Protein AF-A0A9D5FI54-F1 (afdb_monomer)

Nearest PDB structures (foldseek):
  4kru-assembly1_A  TM=9.340E-01  e=1.756E-09  Clostridium phage phiSM101
  4krt-assembly2_B  TM=9.296E-01  e=3.809E-09  Clostridium phage phiSM101
  2wag-assembly1_A-2  TM=8.650E-01  e=2.586E-09  Bacillus anthracis str. Ames
  2x8r-assembly6_F  TM=8.407E-01  e=1.298E-08  Aspergillus fumigatus Af293
  1jfx-assembly1_A  TM=8.454E-01  e=5.726E-08  Streptomyces coelicolor

Foldseek 3Di:
DAAEFEEACVVPDDPLLVVVVVRHAAYEYEQEEAQAGGGPCRLVVQVSCVVSNHAYEYEYEYDLVHQLLSSLVNRLVSCVVSPDPDHHDQYYYQDDDPPDDPVNVVSCPNSLVSSCVSVVHDSVVCPQPPDNDDVPDGGDDDDDDDDDDDDD

pLDDT: mean 74.78, std 24.94, range [24.0, 97.56]

Structure (mmCIF, N/CA/C/O backbone):
data_AF-A0A9D5FI54-F1
#
_entry.id   AF-A0A9D5FI54-F1
#
loop_
_atom_site.group_PDB
_atom_site.id
_atom_site.type_symbol
_atom_site.label_atom_id
_atom_site.label_alt_id
_atom_site.label_comp_id
_atom_site.label_asym_id
_atom_site.label_entity_id
_atom_site.label_seq_id
_atom_site.pdbx_PDB_ins_code
_atom_site.Cartn_x
_atom_site.Cartn_y
_atom_site.Cartn_z
_atom_site.occupancy
_atom_site.B_iso_or_equiv
_atom_site.auth_seq_id
_atom_site.auth_comp_id
_atom_site.auth_asym_id
_atom_site.auth_atom_id
_atom_site.pdbx_PDB_model_num
ATOM 1 N N . MET A 1 1 ? 2.322 -2.400 22.627 1.00 63.00 1 MET A N 1
ATOM 2 C CA . MET A 1 1 ? 2.577 -3.154 21.380 1.00 63.00 1 MET A CA 1
ATOM 3 C C . MET A 1 1 ? 1.464 -2.793 20.407 1.00 63.00 1 MET A C 1
ATOM 5 O O . MET A 1 1 ? 0.317 -2.777 20.837 1.00 63.00 1 MET A O 1
ATOM 9 N N . LEU A 1 2 ? 1.778 -2.387 19.175 1.00 79.81 2 LEU A N 1
ATOM 10 C CA . LEU A 1 2 ? 0.758 -2.086 18.162 1.00 79.81 2 LEU A CA 1
ATOM 11 C C . LEU A 1 2 ? 0.512 -3.349 17.339 1.00 79.81 2 LEU A C 1
ATOM 13 O O . LEU A 1 2 ? 1.471 -3.942 16.858 1.00 79.81 2 LEU A O 1
ATOM 17 N N . TYR A 1 3 ? -0.750 -3.748 17.206 1.00 89.81 3 TYR A N 1
ATOM 18 C CA . TYR A 1 3 ? -1.156 -4.881 16.380 1.00 89.81 3 TYR A CA 1
ATOM 19 C C . TYR A 1 3 ? -1.631 -4.381 15.016 1.00 89.81 3 TYR A C 1
ATOM 21 O O . TYR A 1 3 ? -2.365 -3.388 14.945 1.00 89.81 3 TYR A O 1
ATOM 29 N N . GLY A 1 4 ? -1.222 -5.057 13.949 1.00 91.44 4 GLY A N 1
ATOM 30 C CA . GLY A 1 4 ? -1.620 -4.711 12.593 1.00 91.44 4 GLY A CA 1
ATOM 31 C C . GLY A 1 4 ? -1.705 -5.918 11.680 1.00 91.44 4 GLY A C 1
ATOM 32 O O . GLY A 1 4 ? -1.253 -7.005 12.035 1.00 91.44 4 GLY A O 1
ATOM 33 N N . ILE A 1 5 ? -2.320 -5.701 10.523 1.00 93.00 5 ILE A N 1
ATOM 34 C CA . ILE A 1 5 ? -2.606 -6.732 9.520 1.00 93.00 5 ILE A CA 1
ATOM 35 C C . ILE A 1 5 ? -2.059 -6.322 8.154 1.00 93.00 5 ILE A C 1
ATOM 37 O O . ILE A 1 5 ? -1.883 -5.133 7.889 1.00 93.00 5 ILE A O 1
ATOM 41 N N . ASP A 1 6 ? -1.825 -7.292 7.282 1.00 92.25 6 ASP A N 1
ATOM 42 C CA . ASP A 1 6 ? -1.620 -7.077 5.854 1.00 92.25 6 ASP A CA 1
ATOM 43 C C . ASP A 1 6 ? -2.805 -7.638 5.062 1.00 92.25 6 ASP A C 1
ATOM 45 O O . ASP A 1 6 ? -3.373 -8.671 5.426 1.00 92.25 6 ASP A O 1
ATOM 49 N N . VAL A 1 7 ? -3.235 -6.913 4.029 1.00 94.38 7 VAL A N 1
ATOM 50 C CA . VAL A 1 7 ? -4.405 -7.283 3.222 1.00 94.38 7 VAL A CA 1
ATOM 51 C C . VAL A 1 7 ? -4.203 -6.946 1.746 1.00 94.38 7 VAL A C 1
ATOM 53 O O . VAL A 1 7 ? -3.399 -6.094 1.372 1.00 94.38 7 VAL A O 1
ATOM 56 N N . SER A 1 8 ? -4.960 -7.623 0.897 1.00 93.94 8 SER A N 1
ATOM 57 C CA . SER A 1 8 ? -4.950 -7.535 -0.561 1.00 93.94 8 SER A CA 1
ATOM 58 C C . SER A 1 8 ? -6.320 -7.965 -1.093 1.00 93.94 8 SER A C 1
ATOM 60 O O . SER A 1 8 ? -7.224 -8.275 -0.311 1.00 93.94 8 SER A O 1
ATOM 62 N N . ARG A 1 9 ? -6.461 -8.112 -2.413 1.00 92.81 9 ARG A N 1
ATOM 63 C CA . ARG A 1 9 ? -7.661 -8.712 -3.014 1.00 92.81 9 ARG A CA 1
ATOM 64 C C . ARG A 1 9 ? -8.055 -10.083 -2.456 1.00 92.81 9 ARG A C 1
ATOM 66 O O . ARG A 1 9 ? -9.211 -10.462 -2.567 1.00 92.81 9 ARG A O 1
ATOM 73 N N . TYR A 1 10 ? -7.114 -10.846 -1.895 1.00 91.50 10 TYR A N 1
ATOM 74 C CA . TYR A 1 10 ? -7.383 -12.204 -1.407 1.00 91.50 10 TYR A CA 1
ATOM 75 C C . TYR A 1 10 ? -8.281 -12.244 -0.169 1.00 91.50 10 TYR A C 1
ATOM 77 O O . TYR A 1 10 ? -8.791 -13.306 0.173 1.00 91.50 10 TYR A O 1
ATOM 85 N N . GLN A 1 11 ? -8.455 -11.110 0.507 1.00 92.00 11 GLN A N 1
ATOM 86 C CA . GLN A 1 11 ? -9.374 -10.977 1.631 1.00 92.00 11 GLN A CA 1
ATOM 87 C C . GLN A 1 11 ? -10.786 -10.563 1.193 1.00 92.00 11 GLN A C 1
ATOM 89 O O . GLN A 1 11 ? -11.676 -10.556 2.038 1.00 92.00 11 GLN A O 1
ATOM 94 N N . GLU A 1 12 ? -10.990 -10.258 -0.096 1.00 89.88 12 GLU A N 1
ATOM 95 C CA . GLU A 1 12 ? -12.259 -9.773 -0.646 1.00 89.88 12 GLU A CA 1
ATOM 96 C C . GLU A 1 12 ? -12.812 -8.601 0.188 1.00 89.88 12 GLU A C 1
ATOM 98 O O . GLU A 1 12 ? -12.087 -7.637 0.444 1.00 89.88 12 GLU A O 1
ATOM 103 N N . LEU A 1 13 ? -14.074 -8.678 0.617 1.00 92.12 13 LEU A N 1
ATOM 104 C CA . LEU A 1 13 ? -14.744 -7.645 1.398 1.00 92.12 13 LEU A CA 1
ATOM 105 C C . LEU A 1 13 ? -14.363 -7.731 2.885 1.00 92.12 13 LEU A C 1
ATOM 107 O O . LEU A 1 13 ? -14.667 -8.711 3.571 1.00 92.12 13 LEU A O 1
ATOM 111 N N . ILE A 1 14 ? -13.759 -6.663 3.409 1.00 94.38 14 ILE A N 1
ATOM 112 C CA . ILE A 1 14 ? -13.335 -6.566 4.811 1.00 94.38 14 ILE A CA 1
ATOM 113 C C . ILE A 1 14 ? -14.302 -5.689 5.615 1.00 94.38 14 ILE A C 1
ATOM 115 O O . ILE A 1 14 ? -14.508 -4.515 5.316 1.00 94.38 14 ILE A O 1
ATOM 119 N N . ASP A 1 15 ? -14.815 -6.221 6.728 1.00 95.75 15 ASP A N 1
ATOM 120 C CA . ASP A 1 15 ? -15.490 -5.416 7.752 1.00 95.75 15 ASP A CA 1
ATOM 121 C C . ASP A 1 15 ? -14.452 -4.694 8.630 1.00 95.75 15 ASP A C 1
ATOM 123 O O . ASP A 1 15 ? -13.980 -5.203 9.655 1.00 95.75 15 ASP A O 1
ATOM 127 N N . TRP A 1 16 ? -14.095 -3.479 8.220 1.00 96.94 16 TRP A N 1
ATOM 128 C CA . TRP A 1 16 ? -13.089 -2.658 8.892 1.00 96.94 16 TRP A CA 1
ATOM 129 C C . TRP A 1 16 ? -13.476 -2.247 10.318 1.00 96.94 16 TRP A C 1
ATOM 131 O O . TRP A 1 16 ? -12.601 -2.087 11.174 1.00 96.94 16 TRP A O 1
ATOM 141 N N . GLN A 1 17 ? -14.772 -2.155 10.626 1.00 97.12 17 GLN A N 1
ATOM 142 C CA . GLN A 1 17 ? -15.242 -1.869 11.984 1.00 97.12 17 GLN A CA 1
ATOM 143 C C . GLN A 1 17 ? -15.012 -3.065 12.906 1.00 97.12 17 GLN A C 1
ATOM 145 O O . GLN A 1 17 ? -14.569 -2.905 14.049 1.00 97.12 17 GLN A O 1
ATOM 150 N N . LYS A 1 18 ? -15.253 -4.283 12.417 1.00 96.44 18 LYS A N 1
ATOM 151 C CA . LYS A 1 18 ? -14.926 -5.512 13.149 1.00 96.44 18 LYS A CA 1
ATOM 152 C C . LYS A 1 18 ? -13.418 -5.663 13.350 1.00 96.44 18 LYS A C 1
ATOM 154 O O . LYS A 1 18 ? -12.993 -5.991 14.458 1.00 96.44 18 LYS A O 1
ATOM 159 N N . VAL A 1 19 ? -12.616 -5.355 12.331 1.00 95.69 19 VAL A N 1
ATOM 160 C CA . VAL A 1 19 ? -11.143 -5.341 12.415 1.00 95.69 19 VAL A CA 1
ATOM 161 C C . VAL A 1 19 ? -10.658 -4.335 13.466 1.00 95.69 19 VAL A C 1
ATOM 163 O O . VAL A 1 19 ? -9.817 -4.653 14.309 1.00 95.69 19 VAL A O 1
ATOM 166 N N . LYS A 1 20 ? -11.232 -3.129 13.499 1.00 95.38 20 LYS A N 1
ATOM 167 C CA . LYS A 1 20 ? -10.909 -2.134 14.530 1.00 95.38 20 LYS A CA 1
ATOM 168 C C . LYS A 1 20 ? -11.230 -2.652 15.933 1.00 95.38 20 LYS A C 1
ATOM 170 O O . LYS A 1 20 ? -10.398 -2.543 16.840 1.00 95.38 20 LYS A O 1
ATOM 175 N N . LYS A 1 21 ? -12.415 -3.247 16.109 1.00 96.31 21 LYS A N 1
ATOM 176 C CA . LYS A 1 21 ? -12.876 -3.832 17.381 1.00 96.31 21 LYS A CA 1
ATOM 177 C C . LYS A 1 21 ? -12.006 -5.000 17.848 1.00 96.31 21 LYS A C 1
ATOM 179 O O . LYS A 1 21 ? -11.844 -5.168 19.053 1.00 96.31 21 LYS A O 1
ATOM 184 N N . SER A 1 22 ? -11.393 -5.756 16.935 1.00 94.25 22 SER A N 1
ATOM 185 C CA . SER A 1 22 ? -10.459 -6.837 17.286 1.00 94.25 22 SER A CA 1
ATOM 186 C C . SER A 1 22 ? -9.088 -6.338 17.758 1.00 94.25 22 SER A C 1
ATOM 188 O O . SER A 1 22 ? -8.214 -7.141 18.074 1.00 94.25 22 SER A O 1
ATOM 190 N N . GLY A 1 23 ? -8.876 -5.021 17.813 1.00 93.94 23 GLY A N 1
ATOM 191 C CA . GLY A 1 23 ? -7.671 -4.415 18.367 1.00 93.94 23 GLY A CA 1
ATOM 192 C C . GLY A 1 23 ? -6.634 -3.984 17.329 1.00 93.94 23 GLY A C 1
ATOM 193 O O . GLY A 1 23 ? -5.600 -3.435 17.716 1.00 93.94 23 GLY A O 1
ATOM 194 N N . VAL A 1 24 ? -6.906 -4.144 16.034 1.00 94.69 24 VAL A N 1
ATOM 195 C CA . VAL A 1 24 ? -6.008 -3.697 14.959 1.00 94.69 24 VAL A CA 1
ATOM 196 C C . VAL A 1 24 ? -5.859 -2.173 14.976 1.00 94.69 24 VAL A C 1
ATOM 198 O O . VAL A 1 24 ? -6.819 -1.422 15.169 1.00 94.69 24 VAL A O 1
ATOM 201 N N . ARG A 1 25 ? -4.618 -1.703 14.827 1.00 94.31 25 ARG A N 1
ATOM 202 C CA . ARG A 1 25 ? -4.250 -0.280 14.869 1.00 94.31 25 ARG A CA 1
ATOM 203 C C . ARG A 1 25 ? -3.682 0.237 13.554 1.00 94.31 25 ARG A C 1
ATOM 205 O O . ARG A 1 25 ? -3.827 1.427 13.290 1.00 94.31 25 ARG A O 1
ATOM 212 N N . PHE A 1 26 ? -3.084 -0.630 12.744 1.00 95.19 26 PHE A N 1
ATOM 213 C CA . PHE A 1 26 ? -2.616 -0.297 11.403 1.00 95.19 26 PHE A CA 1
ATOM 214 C C . PHE A 1 26 ? -2.868 -1.454 10.430 1.00 95.19 26 PHE A C 1
ATOM 216 O O . PHE A 1 26 ? -2.965 -2.607 10.856 1.00 95.19 26 PHE A O 1
ATOM 223 N N . ALA A 1 27 ? -2.958 -1.150 9.140 1.00 95.44 27 ALA A N 1
ATOM 224 C CA . ALA A 1 27 ? -3.090 -2.142 8.079 1.00 95.44 27 ALA A CA 1
ATOM 225 C C . ALA A 1 27 ? -2.154 -1.795 6.919 1.00 95.44 27 ALA A C 1
ATOM 227 O O . ALA A 1 27 ? -2.108 -0.636 6.523 1.00 95.44 27 ALA A O 1
ATOM 228 N N . ILE A 1 28 ? -1.413 -2.762 6.376 1.00 95.75 28 ILE A N 1
ATOM 229 C CA . ILE A 1 28 ? -0.598 -2.578 5.166 1.00 95.75 28 ILE A CA 1
ATOM 230 C C . ILE A 1 28 ? -1.323 -3.242 3.996 1.00 95.75 28 ILE A C 1
ATOM 232 O O . ILE A 1 28 ? -1.595 -4.436 4.018 1.00 95.75 28 ILE A O 1
ATOM 236 N N . ILE A 1 29 ? -1.664 -2.461 2.983 1.00 96.69 29 ILE A N 1
ATOM 237 C CA . ILE A 1 29 ? -2.602 -2.854 1.934 1.00 96.69 29 ILE A CA 1
ATOM 238 C C . ILE A 1 29 ? -1.837 -2.990 0.619 1.00 96.69 29 ILE A C 1
ATOM 240 O O . ILE A 1 29 ? -1.047 -2.112 0.259 1.00 96.69 29 ILE A O 1
ATOM 244 N N . LYS A 1 30 ? -2.048 -4.083 -0.114 1.00 96.31 30 LYS A N 1
ATOM 245 C CA . LYS A 1 30 ? -1.423 -4.267 -1.425 1.00 96.31 30 LYS A CA 1
ATOM 246 C C . LYS A 1 30 ? -1.905 -3.177 -2.365 1.00 96.31 30 LYS A C 1
ATOM 248 O O . LYS A 1 30 ? -3.100 -3.063 -2.599 1.00 96.31 30 LYS A O 1
ATOM 253 N N . ALA A 1 31 ? -0.974 -2.406 -2.912 1.00 95.88 31 ALA A N 1
ATOM 254 C CA . ALA A 1 31 ? -1.284 -1.363 -3.881 1.00 95.88 31 ALA A CA 1
ATOM 255 C C . ALA A 1 31 ? -1.069 -1.848 -5.311 1.00 95.88 31 ALA A C 1
ATOM 257 O O . ALA A 1 31 ? -1.896 -1.626 -6.189 1.00 95.88 31 ALA A O 1
ATOM 258 N N . SER A 1 32 ? 0.073 -2.488 -5.560 1.00 96.00 32 SER A N 1
ATOM 259 C CA . SER A 1 32 ? 0.475 -2.869 -6.913 1.00 96.00 32 SER A CA 1
ATOM 260 C C . SER A 1 32 ? 1.434 -4.052 -6.939 1.00 96.00 32 SER A C 1
ATOM 262 O O . SER A 1 32 ? 1.999 -4.446 -5.916 1.00 96.00 32 SER A O 1
ATOM 264 N N . GLU A 1 33 ? 1.610 -4.613 -8.129 1.00 93.94 33 GLU A N 1
ATOM 265 C CA . GLU A 1 33 ? 2.519 -5.714 -8.429 1.00 93.94 33 GLU A CA 1
ATOM 266 C C . GLU A 1 33 ? 3.180 -5.494 -9.797 1.00 93.94 33 GLU A C 1
ATOM 268 O O . GLU A 1 33 ? 2.516 -5.171 -10.786 1.00 93.94 33 GLU A O 1
ATOM 273 N N . GLY A 1 34 ? 4.500 -5.673 -9.872 1.00 91.06 34 GLY A N 1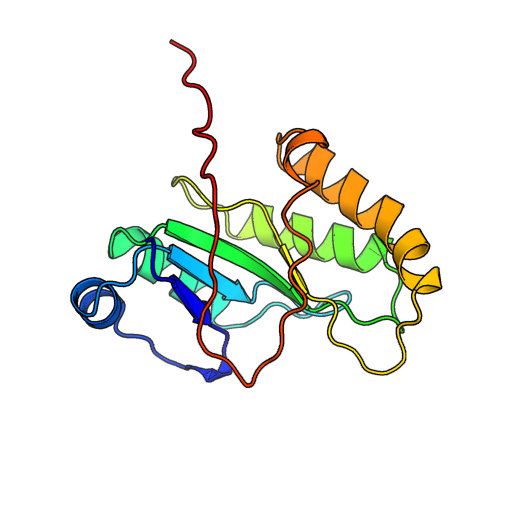
ATOM 274 C CA . GLY A 1 34 ? 5.227 -5.518 -11.133 1.00 91.06 34 GLY A CA 1
ATOM 275 C C . GLY A 1 34 ? 5.067 -4.126 -11.765 1.00 91.06 34 GLY A C 1
ATOM 276 O O . GLY A 1 34 ? 5.019 -3.105 -11.088 1.00 91.06 34 GLY A O 1
ATOM 277 N N . GLU A 1 35 ? 5.037 -4.044 -13.093 1.00 92.25 35 GLU A N 1
ATOM 278 C CA . GLU A 1 35 ? 5.104 -2.748 -13.796 1.00 92.25 35 GLU A CA 1
ATOM 279 C C . GLU A 1 35 ? 3.742 -2.091 -14.058 1.00 92.25 35 GLU A C 1
ATOM 281 O O . GLU A 1 35 ? 3.694 -0.948 -14.520 1.00 92.25 35 GLU A O 1
ATOM 286 N N . GLY A 1 36 ? 2.633 -2.785 -13.784 1.00 92.00 36 GLY A N 1
ATOM 287 C CA . GLY A 1 36 ? 1.319 -2.292 -14.203 1.00 92.00 36 GLY A CA 1
ATOM 288 C C . GLY A 1 36 ? 0.096 -2.874 -13.508 1.00 92.00 36 GLY A C 1
ATOM 289 O O . GLY A 1 36 ? -1.005 -2.416 -13.805 1.00 92.00 36 GLY A O 1
ATOM 290 N N . TYR A 1 37 ? 0.243 -3.854 -12.615 1.00 96.38 37 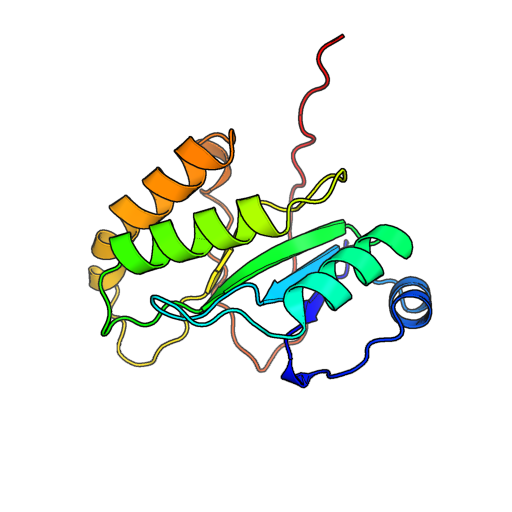TYR A N 1
ATOM 291 C CA . TYR A 1 37 ? -0.909 -4.409 -11.913 1.00 96.38 37 TYR A CA 1
ATOM 292 C C . TYR A 1 37 ? -1.232 -3.571 -10.675 1.00 96.38 37 TYR A C 1
ATOM 294 O O . TYR A 1 37 ? -0.387 -3.422 -9.794 1.00 96.38 37 TYR A O 1
ATOM 302 N N . ILE A 1 38 ? -2.4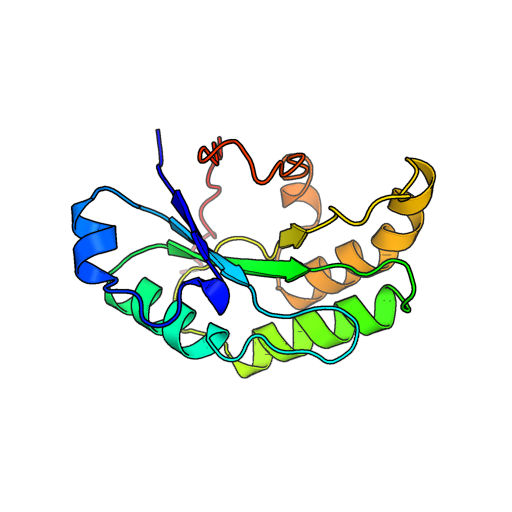69 -3.084 -10.591 1.00 97.56 38 ILE A N 1
ATOM 303 C CA . ILE A 1 38 ? -3.037 -2.433 -9.405 1.00 97.56 38 ILE A CA 1
ATOM 304 C C . ILE A 1 38 ? -3.940 -3.451 -8.713 1.00 97.56 38 ILE A C 1
ATOM 306 O O . ILE A 1 38 ? -4.710 -4.145 -9.380 1.00 97.56 38 ILE A O 1
ATOM 310 N N . ASP A 1 39 ? -3.837 -3.575 -7.390 1.00 96.75 39 ASP A N 1
ATOM 311 C CA . ASP A 1 39 ? -4.745 -4.453 -6.654 1.00 96.75 39 ASP A CA 1
ATOM 312 C C . ASP A 1 39 ? -6.174 -3.872 -6.696 1.00 96.75 39 ASP A C 1
ATOM 314 O O . ASP A 1 39 ? -6.368 -2.723 -6.297 1.00 96.75 39 ASP A O 1
ATOM 318 N N . PRO A 1 40 ? -7.178 -4.631 -7.173 1.00 96.75 40 PRO A N 1
ATOM 319 C CA . PRO A 1 40 ? -8.531 -4.111 -7.369 1.00 96.75 40 PRO A CA 1
ATOM 320 C C . PRO A 1 40 ? -9.226 -3.730 -6.058 1.00 96.75 40 PRO A C 1
ATOM 322 O O . PRO A 1 40 ? -10.147 -2.923 -6.084 1.00 96.75 40 PRO A O 1
ATOM 325 N N . MET A 1 41 ? -8.782 -4.273 -4.918 1.00 96.38 41 MET A N 1
ATOM 326 C CA . MET A 1 41 ? -9.328 -3.928 -3.605 1.00 96.38 41 MET A CA 1
ATOM 327 C C . MET A 1 41 ? -8.532 -2.812 -2.920 1.00 96.38 41 MET A C 1
ATOM 329 O O . MET A 1 41 ? -8.829 -2.482 -1.773 1.00 96.38 41 MET A O 1
ATOM 333 N N . PHE A 1 42 ? -7.511 -2.235 -3.567 1.00 96.69 42 PHE A N 1
ATOM 334 C CA . PHE A 1 42 ? -6.633 -1.254 -2.926 1.00 96.69 42 PHE A CA 1
ATOM 335 C C . PHE A 1 42 ? -7.397 -0.023 -2.436 1.00 96.69 42 PHE A C 1
ATOM 337 O O . PHE A 1 42 ? -7.287 0.325 -1.264 1.00 96.69 42 PHE A O 1
ATOM 344 N N . GLU A 1 43 ? -8.185 0.612 -3.306 1.00 96.62 43 GLU A N 1
ATOM 345 C CA . GLU A 1 43 ? -8.933 1.830 -2.973 1.00 96.62 43 GLU A CA 1
ATOM 346 C C . GLU A 1 43 ? -9.960 1.583 -1.864 1.00 96.62 43 GLU A C 1
ATOM 348 O O . GLU A 1 43 ? -10.020 2.338 -0.892 1.00 96.62 43 GLU A O 1
ATOM 353 N N . GLU A 1 44 ? -10.734 0.502 -1.984 1.00 96.81 44 GLU A N 1
ATOM 354 C CA . GLU A 1 44 ? -11.768 0.137 -1.015 1.00 96.81 44 GLU A CA 1
ATOM 355 C C . GLU A 1 44 ? -11.164 -0.154 0.361 1.00 96.81 44 GLU A C 1
ATOM 357 O O . GLU A 1 44 ? -11.596 0.406 1.370 1.00 96.81 44 GLU A O 1
ATOM 362 N N . ASN A 1 45 ? -10.104 -0.963 0.408 1.00 97.12 45 ASN A N 1
ATOM 363 C CA . ASN A 1 45 ? -9.412 -1.281 1.651 1.00 97.12 45 ASN A CA 1
ATOM 364 C C . ASN A 1 45 ? -8.749 -0.050 2.268 1.00 97.12 45 ASN A C 1
ATOM 366 O O . ASN A 1 45 ? -8.762 0.117 3.489 1.00 97.12 45 ASN A O 1
ATOM 370 N N . LEU A 1 46 ? -8.171 0.820 1.438 1.00 96.75 46 LEU A N 1
ATOM 371 C CA . LEU A 1 46 ? -7.512 2.035 1.895 1.00 96.75 46 LEU A CA 1
ATOM 372 C C . LEU A 1 46 ? -8.514 2.984 2.552 1.00 96.75 46 LEU A C 1
ATOM 374 O O . LEU A 1 46 ? -8.275 3.438 3.674 1.00 96.75 46 LEU A O 1
ATOM 378 N N . ARG A 1 47 ? -9.649 3.242 1.896 1.00 96.69 47 ARG A N 1
ATOM 379 C CA . ARG A 1 47 ? -10.717 4.091 2.445 1.00 96.69 47 ARG A CA 1
ATOM 380 C C . ARG A 1 47 ? -11.366 3.465 3.670 1.00 96.69 47 ARG A C 1
ATOM 382 O O . ARG A 1 47 ? -11.472 4.133 4.695 1.00 96.69 47 ARG A O 1
ATOM 389 N N . GLY A 1 48 ? -11.698 2.177 3.615 1.00 97.12 48 GLY A N 1
ATOM 390 C CA . GLY A 1 48 ? -12.310 1.469 4.737 1.00 97.12 48 GLY A CA 1
ATOM 391 C C . GLY A 1 48 ? -11.435 1.471 5.995 1.00 97.12 48 GLY A C 1
ATOM 392 O O . GLY A 1 48 ? -11.935 1.686 7.102 1.00 97.12 48 GLY A O 1
ATOM 393 N N . ALA A 1 49 ? -10.114 1.324 5.844 1.00 96.75 49 ALA A N 1
ATOM 394 C CA . ALA A 1 49 ? -9.176 1.452 6.958 1.00 96.75 49 ALA A CA 1
ATOM 395 C C . ALA A 1 49 ? -9.170 2.873 7.550 1.00 96.75 49 ALA A C 1
ATOM 397 O O . ALA A 1 49 ? -9.252 3.020 8.774 1.00 96.75 49 ALA A O 1
ATOM 398 N N . VAL A 1 50 ? -9.115 3.910 6.703 1.00 96.62 50 VAL A N 1
ATOM 399 C CA . VAL A 1 50 ? -9.149 5.321 7.132 1.00 96.62 50 VAL A CA 1
ATOM 400 C C . VAL A 1 50 ? -10.442 5.636 7.884 1.00 96.62 50 VAL A C 1
ATOM 402 O O . VAL A 1 50 ? -10.389 6.164 8.995 1.00 96.62 50 VAL A O 1
ATOM 405 N N . GLU A 1 51 ? -11.592 5.259 7.328 1.00 97.12 51 GLU A N 1
ATOM 406 C CA . GLU A 1 51 ? -12.916 5.490 7.917 1.00 97.12 51 GLU A CA 1
ATOM 407 C C . GLU A 1 51 ? -13.097 4.760 9.256 1.00 97.12 51 GLU A C 1
ATOM 409 O O . GLU A 1 51 ? -13.705 5.290 10.188 1.00 97.12 51 GLU A O 1
ATOM 414 N N . ALA A 1 52 ? -12.510 3.570 9.409 1.00 97.06 52 ALA A N 1
ATOM 415 C CA . ALA A 1 52 ? -12.483 2.843 10.680 1.00 97.06 52 ALA A CA 1
ATOM 416 C C . ALA A 1 52 ? -11.448 3.385 11.690 1.00 97.06 52 ALA A C 1
ATOM 418 O O . ALA A 1 52 ? -11.305 2.853 12.800 1.00 97.06 52 ALA A O 1
ATOM 419 N N . GLY A 1 53 ? -10.694 4.428 11.330 1.00 95.88 53 GLY A N 1
ATOM 420 C CA . GLY A 1 53 ? -9.642 5.010 12.159 1.00 95.88 53 GLY A CA 1
ATOM 421 C C . GLY A 1 53 ? -8.457 4.065 12.374 1.00 95.88 53 GLY A C 1
ATOM 422 O O . GLY A 1 53 ? -7.844 4.067 13.449 1.00 95.88 53 GLY A O 1
ATOM 423 N N . ILE A 1 54 ? -8.173 3.190 11.413 1.00 96.44 54 ILE A N 1
ATOM 424 C CA . ILE A 1 54 ? -6.989 2.325 11.365 1.00 96.44 54 ILE A CA 1
ATOM 425 C C . ILE A 1 54 ? -5.948 3.027 10.503 1.00 96.44 54 ILE A C 1
ATOM 427 O O . ILE A 1 54 ? -6.265 3.506 9.424 1.00 96.44 54 ILE A O 1
ATOM 431 N N . LEU A 1 55 ? -4.700 3.086 10.967 1.00 96.06 55 LEU A N 1
ATOM 432 C CA . LEU A 1 55 ? -3.633 3.731 10.211 1.00 96.06 55 LEU A CA 1
ATOM 433 C C . LEU A 1 55 ? -3.296 2.902 8.954 1.00 96.06 55 LEU A C 1
ATOM 435 O O . LEU A 1 55 ? -2.771 1.793 9.102 1.00 96.06 55 LEU A O 1
ATOM 439 N N . PRO A 1 56 ? -3.550 3.401 7.734 1.00 95.75 56 PRO A N 1
ATOM 440 C CA . PRO A 1 56 ? -3.254 2.646 6.530 1.00 95.75 56 PRO A CA 1
ATOM 441 C C . PRO A 1 56 ? -1.774 2.739 6.157 1.00 95.75 56 PRO A C 1
ATOM 443 O O . PRO A 1 56 ? -1.092 3.731 6.408 1.00 95.75 56 PRO A O 1
ATOM 446 N N . GLY A 1 57 ? -1.289 1.716 5.482 1.00 94.31 57 GLY A N 1
ATOM 447 C CA . GLY A 1 57 ? -0.025 1.656 4.774 1.00 94.31 57 GLY A CA 1
ATOM 448 C C . GLY A 1 57 ? -0.232 0.952 3.448 1.00 94.31 57 GLY A C 1
ATOM 449 O O . GLY A 1 57 ? -1.256 0.311 3.229 1.00 94.31 57 GLY A O 1
ATOM 450 N N . SER A 1 58 ? 0.753 1.050 2.572 1.00 94.62 58 SER A N 1
ATOM 451 C CA . SER A 1 58 ? 0.722 0.398 1.271 1.00 94.62 58 SER A CA 1
ATOM 452 C C . SER A 1 58 ? 1.972 -0.437 1.058 1.00 94.62 58 SER A C 1
ATOM 454 O O . SER A 1 58 ? 3.044 -0.113 1.582 1.00 94.62 58 SER A O 1
ATOM 456 N N . TYR A 1 59 ? 1.844 -1.507 0.275 1.00 93.31 59 TYR A N 1
ATOM 457 C CA . TYR A 1 59 ? 2.996 -2.245 -0.224 1.00 93.31 59 TYR A CA 1
ATOM 458 C C . TYR A 1 59 ? 2.915 -2.524 -1.725 1.00 93.31 59 TYR A C 1
ATOM 460 O O . TYR A 1 59 ? 1.834 -2.657 -2.306 1.00 93.31 59 TYR A O 1
ATOM 468 N N . HIS A 1 60 ? 4.089 -2.615 -2.345 1.00 92.94 60 HIS A N 1
ATOM 469 C CA . HIS A 1 60 ? 4.272 -3.042 -3.725 1.00 92.94 60 HIS A CA 1
ATOM 470 C C . HIS A 1 60 ? 4.925 -4.420 -3.766 1.00 92.94 60 HIS A C 1
ATOM 472 O O . HIS A 1 60 ? 6.010 -4.592 -3.207 1.00 92.94 60 HIS A O 1
ATOM 478 N N . PHE A 1 61 ? 4.295 -5.377 -4.443 1.00 91.31 61 PHE A N 1
ATOM 479 C CA . PHE A 1 61 ? 4.869 -6.702 -4.650 1.00 91.31 61 PHE A CA 1
ATOM 480 C C . PHE A 1 61 ? 5.892 -6.658 -5.785 1.00 91.31 61 PHE A C 1
ATOM 482 O O . PHE A 1 61 ? 5.539 -6.518 -6.960 1.00 91.31 61 PHE A O 1
ATOM 489 N N . PHE A 1 62 ? 7.169 -6.764 -5.425 1.00 86.62 62 PHE A N 1
ATOM 490 C CA . PHE A 1 62 ? 8.266 -6.619 -6.368 1.00 86.62 62 PHE A CA 1
ATOM 491 C C . PHE A 1 62 ? 8.552 -7.921 -7.113 1.00 86.62 62 PHE A C 1
ATOM 493 O O . PHE A 1 62 ? 8.786 -8.980 -6.522 1.00 86.62 62 PHE A O 1
ATOM 500 N N . LEU A 1 63 ? 8.638 -7.808 -8.433 1.00 87.31 63 LEU A N 1
ATOM 501 C CA . LEU A 1 63 ? 8.922 -8.906 -9.342 1.00 87.31 63 LEU A CA 1
ATOM 502 C C . LEU A 1 63 ? 10.300 -8.697 -9.998 1.00 87.31 63 LEU A C 1
ATOM 504 O O . LEU A 1 63 ? 10.459 -7.803 -10.826 1.00 87.31 63 LEU A O 1
ATOM 508 N N . PRO A 1 64 ? 11.310 -9.534 -9.689 1.00 83.81 64 PRO A N 1
ATOM 509 C CA . PRO A 1 64 ? 12.694 -9.353 -10.148 1.00 83.81 64 PRO A CA 1
ATOM 510 C C . PRO A 1 64 ? 12.892 -9.426 -11.660 1.00 83.81 64 PRO A C 1
ATOM 512 O O . PRO A 1 64 ? 13.914 -8.980 -12.165 1.00 83.81 64 PRO A O 1
ATOM 515 N N . ARG A 1 65 ? 11.936 -10.029 -12.373 1.00 85.12 65 ARG A N 1
ATOM 516 C CA . ARG A 1 65 ? 11.966 -10.169 -13.834 1.00 85.12 65 ARG A CA 1
ATOM 517 C C . ARG A 1 65 ? 11.688 -8.860 -14.584 1.00 85.12 65 ARG A C 1
ATOM 519 O O . ARG A 1 65 ? 11.850 -8.831 -15.797 1.00 85.12 65 ARG A O 1
ATOM 526 N N . TYR A 1 66 ? 11.229 -7.827 -13.882 1.00 87.38 66 TYR A N 1
ATOM 527 C CA . TYR A 1 66 ? 10.830 -6.536 -14.437 1.00 87.38 66 TYR A CA 1
ATOM 528 C C . TYR A 1 66 ? 11.817 -5.422 -14.066 1.00 87.38 66 TYR A C 1
ATOM 530 O O . TYR A 1 66 ? 12.564 -5.558 -13.092 1.00 87.38 66 TYR A O 1
ATOM 538 N N . ASP A 1 67 ? 11.794 -4.305 -14.801 1.00 87.62 67 ASP A N 1
ATOM 539 C CA . ASP A 1 67 ? 12.640 -3.138 -14.527 1.00 87.62 67 ASP A CA 1
ATOM 540 C C . ASP A 1 67 ? 12.301 -2.570 -13.139 1.00 87.62 67 ASP A C 1
ATOM 542 O O . ASP A 1 67 ? 11.168 -2.131 -12.903 1.00 87.62 67 ASP A O 1
ATOM 546 N N . PRO A 1 68 ? 13.264 -2.533 -12.198 1.00 85.56 68 PRO A N 1
ATOM 547 C CA . PRO A 1 68 ? 13.021 -1.979 -10.877 1.00 85.56 68 PRO A CA 1
ATOM 548 C C . PRO A 1 68 ? 12.495 -0.536 -10.949 1.00 85.56 68 PRO A C 1
ATOM 550 O O . PRO A 1 68 ? 11.551 -0.171 -10.244 1.00 85.56 68 PRO A O 1
ATOM 553 N N . LEU A 1 69 ? 13.046 0.298 -11.836 1.00 87.38 69 LEU A N 1
ATOM 554 C CA . LEU A 1 69 ? 12.637 1.699 -11.911 1.00 87.38 69 LEU A CA 1
ATOM 555 C C . LEU A 1 69 ? 11.217 1.852 -12.478 1.00 87.38 69 LEU A C 1
ATOM 557 O O . LEU A 1 69 ? 10.472 2.720 -12.019 1.00 87.38 69 LEU A O 1
ATOM 561 N N . ALA A 1 70 ? 10.813 1.012 -13.432 1.00 90.94 70 ALA A N 1
ATOM 562 C CA . ALA A 1 70 ? 9.437 0.944 -13.918 1.00 90.94 70 ALA A CA 1
ATOM 563 C C . ALA A 1 70 ? 8.458 0.560 -12.804 1.00 90.94 70 ALA A C 1
ATOM 565 O O . ALA A 1 70 ? 7.457 1.254 -12.628 1.00 90.94 70 ALA A O 1
ATOM 566 N N . GLN A 1 71 ? 8.789 -0.450 -12.000 1.00 91.50 71 GLN A N 1
ATOM 567 C CA . GLN A 1 71 ? 7.995 -0.852 -10.833 1.00 91.50 71 GLN A CA 1
ATOM 568 C C . GLN A 1 71 ? 7.858 0.291 -9.814 1.00 91.50 71 GLN A C 1
ATOM 570 O O . GLN A 1 71 ? 6.755 0.611 -9.374 1.00 91.50 71 GLN A O 1
ATOM 575 N N . ALA A 1 72 ? 8.949 0.998 -9.503 1.00 87.00 72 ALA A N 1
ATOM 576 C CA . ALA A 1 72 ? 8.910 2.149 -8.598 1.00 87.00 72 ALA A CA 1
ATOM 577 C C . ALA A 1 72 ? 8.072 3.317 -9.148 1.00 87.00 72 ALA A C 1
ATOM 579 O O . ALA A 1 72 ? 7.322 3.945 -8.399 1.00 87.00 72 ALA A O 1
ATOM 580 N N . ARG A 1 73 ? 8.171 3.607 -10.455 1.00 90.94 73 ARG A N 1
ATOM 581 C CA . ARG A 1 73 ? 7.328 4.611 -11.131 1.00 90.94 73 ARG A CA 1
ATOM 582 C C . ARG A 1 73 ? 5.856 4.226 -11.074 1.00 90.94 73 ARG A C 1
ATOM 584 O O . ARG A 1 73 ? 5.024 5.081 -10.776 1.00 90.94 73 ARG A O 1
ATOM 591 N N . HIS A 1 74 ? 5.550 2.961 -11.351 1.00 93.81 74 HIS A N 1
ATOM 592 C CA . HIS A 1 74 ? 4.196 2.439 -11.274 1.00 93.81 74 HIS A CA 1
ATOM 593 C C . HIS A 1 74 ? 3.642 2.588 -9.858 1.00 93.81 74 HIS A C 1
ATOM 595 O O . HIS A 1 74 ? 2.588 3.193 -9.682 1.00 93.81 74 HIS A O 1
ATOM 601 N N . TYR A 1 75 ? 4.395 2.150 -8.851 1.00 92.94 75 TYR A N 1
ATOM 602 C CA . TYR A 1 75 ? 3.963 2.233 -7.465 1.00 92.94 75 TYR A CA 1
ATOM 603 C C . TYR A 1 75 ? 3.706 3.676 -7.015 1.00 92.94 75 TYR A C 1
ATOM 605 O O . TYR A 1 75 ? 2.646 3.968 -6.473 1.00 92.94 75 TYR A O 1
ATOM 613 N N . VAL A 1 76 ? 4.624 4.608 -7.298 1.00 89.81 76 VAL A N 1
ATOM 614 C CA . VAL A 1 76 ? 4.426 6.030 -6.964 1.00 89.81 76 VAL A CA 1
ATOM 615 C C . VAL A 1 76 ? 3.188 6.601 -7.651 1.00 89.81 76 VAL A C 1
ATOM 617 O O . VAL A 1 76 ? 2.449 7.343 -7.011 1.00 89.81 76 VAL A O 1
ATOM 620 N N . ARG A 1 77 ? 2.933 6.244 -8.916 1.00 93.88 77 ARG A N 1
ATOM 621 C CA . ARG A 1 77 ? 1.723 6.678 -9.628 1.00 93.88 77 ARG A CA 1
ATOM 622 C C . ARG A 1 77 ? 0.460 6.198 -8.913 1.00 93.88 77 ARG A C 1
ATOM 624 O O . ARG A 1 77 ? -0.423 7.009 -8.675 1.00 93.88 77 ARG A O 1
ATOM 631 N N . VAL A 1 78 ? 0.415 4.930 -8.506 1.00 93.94 78 VAL A N 1
ATOM 632 C CA . VAL A 1 78 ? -0.717 4.364 -7.751 1.00 93.94 78 VAL A CA 1
ATOM 633 C C . VAL A 1 78 ? -0.917 5.104 -6.424 1.00 93.94 78 VAL A C 1
ATOM 635 O O . VAL A 1 78 ? -2.035 5.474 -6.086 1.00 93.94 78 VAL A O 1
ATOM 638 N N . LEU A 1 79 ? 0.155 5.405 -5.686 1.00 91.31 79 LEU A N 1
ATOM 639 C CA . LEU A 1 79 ? 0.043 6.160 -4.429 1.00 91.31 79 LEU A CA 1
ATOM 640 C C . LEU A 1 79 ? -0.469 7.593 -4.618 1.00 91.31 79 LEU A C 1
ATOM 642 O O . LEU A 1 79 ? -1.094 8.134 -3.712 1.00 91.31 79 LEU A O 1
ATOM 646 N N . GLN A 1 80 ? -0.170 8.216 -5.758 1.00 90.50 80 GLN A N 1
ATOM 647 C CA . GLN A 1 80 ? -0.660 9.554 -6.094 1.00 90.50 80 GLN A CA 1
ATOM 648 C C . GLN A 1 80 ? -2.122 9.529 -6.545 1.00 90.50 80 GLN A C 1
ATOM 650 O O . GLN A 1 80 ? -2.880 10.422 -6.184 1.00 90.50 80 GLN A O 1
ATOM 655 N N . GLU A 1 81 ? -2.508 8.512 -7.313 1.00 93.94 81 GLU A N 1
ATOM 656 C CA . GLU A 1 81 ? -3.864 8.325 -7.836 1.00 93.94 81 GLU A CA 1
ATOM 657 C C . GLU A 1 81 ? -4.878 8.051 -6.717 1.00 93.94 81 GLU A C 1
ATOM 659 O O . GLU A 1 81 ? -5.935 8.673 -6.682 1.00 93.94 81 GLU A O 1
ATOM 664 N N . TYR A 1 82 ? -4.521 7.193 -5.757 1.00 93.62 82 TYR A N 1
ATOM 665 C CA . TYR A 1 82 ? -5.381 6.811 -4.629 1.00 93.62 82 TYR A CA 1
ATOM 666 C C . TYR A 1 82 ? -4.982 7.509 -3.322 1.00 93.62 82 TYR A C 1
ATOM 668 O O . TYR A 1 82 ? -5.120 6.945 -2.235 1.00 93.62 82 TYR A O 1
ATOM 676 N N . ALA A 1 83 ? -4.435 8.722 -3.410 1.00 89.81 83 ALA A N 1
ATOM 677 C CA . ALA A 1 83 ? -4.054 9.481 -2.227 1.00 89.81 83 ALA A CA 1
ATOM 678 C C . ALA A 1 83 ? -5.276 9.738 -1.326 1.00 89.81 83 ALA A C 1
ATOM 680 O O . ALA A 1 83 ? -6.358 10.090 -1.794 1.00 89.81 83 ALA A O 1
ATOM 681 N N . VAL A 1 84 ? -5.084 9.584 -0.017 1.00 87.94 84 VAL A N 1
ATOM 682 C CA . VAL A 1 84 ? -6.098 9.872 1.004 1.00 87.94 84 VAL A CA 1
ATOM 683 C C . VAL A 1 84 ? -5.660 11.052 1.858 1.00 87.94 84 VAL A C 1
ATOM 685 O O . VAL A 1 84 ? -4.471 11.203 2.145 1.00 87.94 84 VAL A O 1
ATOM 688 N N . ASP A 1 85 ? -6.620 11.860 2.305 1.00 89.25 85 ASP A N 1
ATOM 689 C CA . ASP A 1 85 ? -6.381 12.949 3.259 1.00 89.25 85 ASP A CA 1
ATOM 690 C C . ASP A 1 85 ? -6.299 12.406 4.696 1.00 89.25 85 ASP A C 1
ATOM 692 O O . ASP A 1 85 ? -7.134 12.666 5.560 1.00 89.25 85 ASP A O 1
ATOM 696 N N . ALA A 1 86 ? -5.319 11.533 4.925 1.00 87.81 86 ALA A N 1
ATOM 697 C CA . ALA A 1 86 ? -5.064 10.903 6.210 1.00 87.81 86 ALA A CA 1
ATOM 698 C C . ALA A 1 86 ? -3.576 10.546 6.354 1.00 87.81 86 ALA A C 1
ATOM 700 O O . ALA A 1 86 ? -2.894 10.281 5.359 1.00 87.81 86 ALA A O 1
ATOM 701 N N . PRO A 1 87 ? -3.041 10.480 7.587 1.00 89.31 87 PRO A N 1
ATOM 702 C CA . PRO A 1 87 ? -1.704 9.949 7.810 1.00 89.31 87 PRO A CA 1
ATOM 703 C C . PRO A 1 87 ? -1.598 8.506 7.310 1.00 89.31 87 PRO A C 1
ATOM 705 O O . PRO A 1 87 ? -2.442 7.673 7.627 1.00 89.31 87 PRO A O 1
ATOM 708 N N . THR A 1 88 ? -0.521 8.195 6.590 1.00 87.31 88 THR A N 1
ATOM 709 C CA . THR A 1 88 ? -0.214 6.829 6.146 1.00 87.31 88 THR A CA 1
ATOM 710 C C . THR A 1 88 ? 1.131 6.350 6.693 1.00 87.31 88 THR A C 1
ATOM 712 O O . THR A 1 88 ? 2.031 7.146 7.004 1.00 87.31 88 THR A O 1
ATOM 715 N N . LEU A 1 89 ? 1.314 5.038 6.787 1.00 89.19 89 LEU A N 1
ATOM 716 C CA . LEU A 1 89 ? 2.628 4.437 6.977 1.00 89.19 89 LEU A CA 1
ATOM 717 C C . LEU A 1 89 ? 3.528 4.704 5.754 1.00 89.19 89 LEU A C 1
ATOM 719 O O . LEU A 1 89 ? 3.032 4.927 4.647 1.00 89.19 89 LEU A O 1
ATOM 7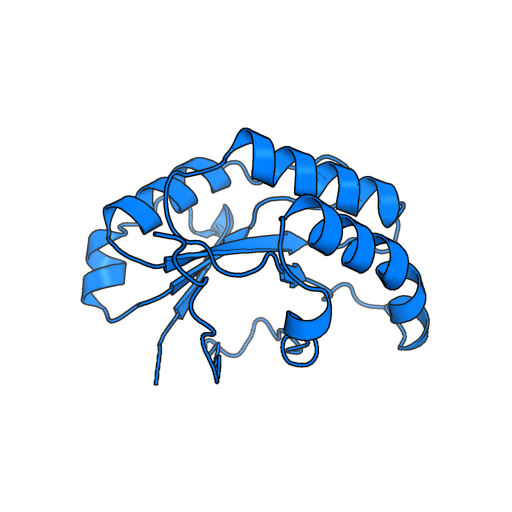23 N N . PRO A 1 90 ? 4.859 4.693 5.936 1.00 88.38 90 PRO A N 1
ATOM 724 C CA . PRO A 1 90 ? 5.792 4.777 4.819 1.00 88.38 90 PRO A CA 1
ATOM 725 C C . PRO A 1 90 ? 5.549 3.651 3.782 1.00 88.38 90 PRO A C 1
ATOM 727 O O . PRO A 1 90 ? 5.322 2.514 4.195 1.00 88.38 90 PRO A O 1
ATOM 730 N N . PRO A 1 91 ? 5.634 3.915 2.461 1.00 86.50 91 PRO A N 1
ATOM 731 C CA . PRO A 1 91 ? 5.351 2.909 1.427 1.00 86.50 91 PRO A CA 1
ATOM 732 C C . PRO A 1 91 ? 6.324 1.722 1.417 1.00 86.50 91 PRO A C 1
ATOM 734 O O . PRO A 1 91 ? 7.515 1.893 1.165 1.00 86.50 91 PRO A O 1
ATOM 737 N N . CYS A 1 92 ? 5.841 0.501 1.622 1.00 88.25 92 CYS A N 1
ATOM 738 C CA . CYS A 1 92 ? 6.692 -0.688 1.687 1.00 88.25 92 CYS A CA 1
ATOM 739 C C . CYS A 1 92 ? 6.951 -1.306 0.300 1.00 88.25 92 CYS A C 1
ATOM 741 O O . CYS A 1 92 ? 6.110 -1.229 -0.596 1.00 88.25 92 CYS A O 1
ATOM 743 N N . ILE A 1 93 ? 8.110 -1.949 0.132 1.00 86.62 93 ILE A N 1
ATOM 744 C CA . ILE A 1 93 ? 8.391 -2.850 -0.995 1.00 86.62 93 ILE A CA 1
ATOM 745 C C . ILE A 1 93 ? 8.463 -4.259 -0.423 1.00 86.62 93 ILE A C 1
ATOM 747 O O . ILE A 1 93 ? 9.257 -4.510 0.484 1.00 86.62 93 ILE A O 1
ATOM 751 N N . ASP A 1 94 ? 7.652 -5.156 -0.963 1.00 86.50 94 ASP A N 1
ATOM 752 C CA . ASP A 1 94 ? 7.661 -6.565 -0.611 1.00 86.50 94 ASP A CA 1
ATOM 753 C C . ASP A 1 94 ? 8.577 -7.344 -1.564 1.00 86.50 94 ASP A C 1
ATOM 755 O O . ASP A 1 94 ? 8.465 -7.248 -2.787 1.00 86.50 94 ASP A O 1
ATOM 759 N N . LEU A 1 95 ? 9.530 -8.069 -0.982 1.00 81.50 95 LEU A N 1
ATOM 760 C CA . LEU A 1 95 ? 10.643 -8.737 -1.655 1.00 81.50 95 LEU A CA 1
ATOM 761 C C . LEU A 1 95 ? 10.652 -10.219 -1.292 1.00 81.50 95 LEU A C 1
ATOM 763 O O . LEU A 1 95 ? 11.581 -10.707 -0.645 1.00 81.50 95 LEU A O 1
ATOM 767 N N . GLU A 1 96 ? 9.618 -10.939 -1.703 1.00 73.19 96 GLU A N 1
ATOM 768 C CA . GLU A 1 96 ? 9.475 -12.360 -1.374 1.00 73.19 96 GLU A CA 1
ATOM 769 C C . GLU A 1 96 ? 9.599 -13.311 -2.573 1.00 73.19 96 GLU A C 1
ATOM 771 O O . GLU A 1 96 ? 9.424 -14.521 -2.432 1.00 73.19 96 GLU A O 1
ATOM 776 N N . THR A 1 97 ? 9.991 -12.811 -3.752 1.00 65.31 97 THR A N 1
ATOM 777 C CA . THR A 1 97 ? 10.173 -13.679 -4.926 1.00 65.31 97 THR A CA 1
ATOM 778 C C . THR A 1 97 ? 11.363 -14.645 -4.735 1.00 65.31 97 THR A C 1
ATOM 780 O O . THR A 1 97 ? 12.493 -14.188 -4.504 1.00 65.31 97 THR A O 1
ATOM 783 N N . PRO A 1 98 ? 11.162 -15.976 -4.877 1.00 61.69 98 PRO A N 1
ATOM 784 C CA . PRO A 1 98 ? 12.239 -16.962 -4.802 1.00 61.69 98 PRO A CA 1
ATOM 785 C C . PRO A 1 98 ? 13.350 -16.669 -5.819 1.00 61.69 98 PRO A C 1
ATOM 787 O O . PRO A 1 98 ? 13.076 -16.403 -6.985 1.00 61.69 98 PRO A O 1
ATOM 790 N N . GLY A 1 99 ? 14.613 -16.735 -5.386 1.00 57.62 99 GLY A N 1
ATOM 791 C CA . GLY A 1 99 ? 15.781 -16.526 -6.257 1.00 57.62 99 GLY A CA 1
ATOM 792 C C . GLY A 1 99 ? 16.420 -15.134 -6.185 1.00 57.62 99 GLY A C 1
ATOM 793 O O . GLY A 1 99 ? 17.460 -14.915 -6.803 1.00 57.62 99 GLY A O 1
ATOM 794 N N . LEU A 1 100 ? 15.875 -14.207 -5.389 1.00 61.50 100 LEU A N 1
ATOM 795 C CA . LEU A 1 100 ? 16.561 -12.955 -5.049 1.00 61.50 100 LEU A CA 1
ATOM 796 C C . LEU A 1 100 ? 17.749 -13.228 -4.107 1.00 61.50 100 LEU A C 1
ATOM 798 O O . LEU A 1 100 ? 17.588 -13.439 -2.903 1.00 61.50 100 LEU A O 1
ATOM 802 N N . GLY A 1 101 ? 18.964 -13.234 -4.657 1.00 55.34 101 GLY A N 1
ATOM 803 C CA . GLY A 1 101 ? 20.206 -13.252 -3.882 1.00 55.34 101 GLY A CA 1
ATOM 804 C C . GLY A 1 101 ? 20.458 -11.916 -3.168 1.00 55.34 101 GLY A C 1
ATOM 805 O O . GLY A 1 101 ? 19.881 -10.888 -3.511 1.00 55.34 101 GLY A O 1
ATOM 806 N N . LYS A 1 102 ? 21.368 -11.885 -2.183 1.00 55.03 102 LYS A N 1
ATOM 807 C CA . LYS A 1 1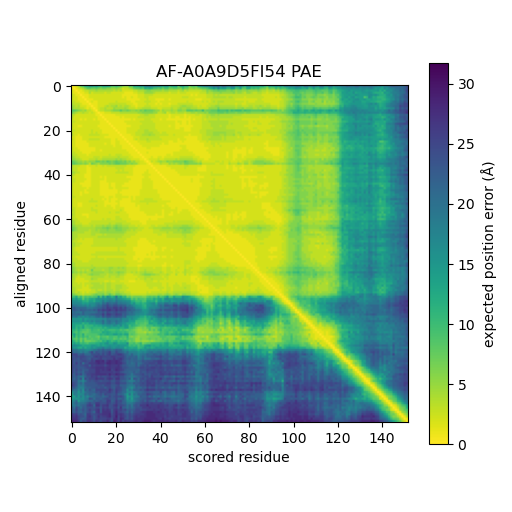02 ? 21.729 -10.641 -1.459 1.00 55.03 102 LYS A CA 1
ATOM 808 C C . LYS A 1 102 ? 22.207 -9.515 -2.397 1.00 55.03 102 LYS A C 1
ATOM 810 O O . LYS A 1 102 ? 22.021 -8.342 -2.092 1.00 55.03 102 LYS A O 1
ATOM 815 N N . SER A 1 103 ? 22.776 -9.872 -3.548 1.00 52.72 103 SER A N 1
ATOM 816 C CA . SER A 1 103 ? 23.217 -8.968 -4.618 1.00 52.72 103 SER A CA 1
ATOM 817 C C . SER A 1 103 ? 22.066 -8.238 -5.324 1.00 52.72 103 SER A C 1
ATOM 819 O O . SER A 1 103 ? 22.265 -7.144 -5.850 1.00 52.72 103 SER A O 1
ATOM 821 N N . SER A 1 104 ? 20.845 -8.774 -5.285 1.00 54.44 104 SER A N 1
ATOM 822 C CA . SER A 1 104 ? 19.661 -8.156 -5.890 1.00 54.44 104 SER A CA 1
ATOM 823 C C . SER A 1 104 ? 19.195 -6.891 -5.155 1.00 54.44 104 SER A C 1
ATOM 825 O O . SER A 1 104 ? 18.502 -6.067 -5.744 1.00 54.44 104 SER A O 1
ATOM 827 N N . LEU A 1 105 ? 19.625 -6.683 -3.902 1.00 57.97 105 LEU A N 1
ATOM 828 C CA . LEU A 1 105 ? 19.301 -5.488 -3.112 1.00 57.97 105 LEU A CA 1
ATOM 829 C C . LEU A 1 105 ? 19.891 -4.198 -3.709 1.00 57.97 105 LEU A C 1
ATOM 831 O O . L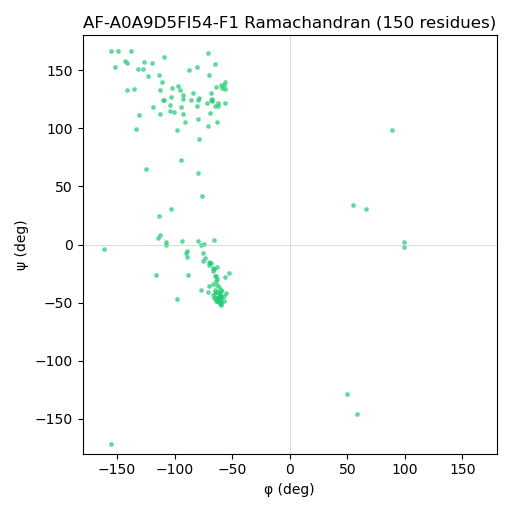EU A 1 105 ? 19.313 -3.125 -3.533 1.00 57.97 105 LEU A O 1
ATOM 835 N N . HIS A 1 106 ? 20.998 -4.283 -4.457 1.00 59.66 106 HIS A N 1
ATOM 836 C CA . HIS A 1 106 ? 21.575 -3.123 -5.147 1.00 59.66 106 HIS A CA 1
ATOM 837 C C . HIS A 1 106 ? 20.665 -2.604 -6.271 1.00 59.66 106 HIS A C 1
ATOM 839 O O . HIS A 1 106 ? 20.559 -1.393 -6.456 1.00 59.66 106 HIS A O 1
ATOM 845 N N . HIS A 1 107 ? 19.931 -3.492 -6.952 1.00 60.62 107 HIS A N 1
ATOM 846 C CA . HIS A 1 107 ? 18.976 -3.118 -8.005 1.00 60.62 107 HIS A CA 1
ATOM 847 C C . HIS A 1 107 ? 17.745 -2.370 -7.465 1.00 60.62 107 HIS A C 1
ATOM 849 O O . HIS A 1 107 ? 17.045 -1.699 -8.218 1.00 60.62 107 HIS A O 1
ATOM 855 N N . LEU A 1 108 ? 17.502 -2.425 -6.153 1.00 63.88 108 LEU A N 1
ATOM 856 C CA . LEU A 1 108 ? 16.417 -1.699 -5.486 1.00 63.88 108 LEU A CA 1
ATOM 857 C C . LEU A 1 108 ? 16.826 -0.301 -5.029 1.00 63.88 108 LEU A C 1
ATOM 859 O O . LEU A 1 108 ? 15.967 0.489 -4.640 1.00 63.88 108 LEU A O 1
ATOM 863 N N . HIS A 1 109 ? 18.119 0.026 -5.067 1.00 67.62 109 HIS A N 1
ATOM 864 C CA . HIS A 1 109 ? 18.606 1.337 -4.653 1.00 67.62 109 HIS A CA 1
ATOM 865 C C . HIS A 1 109 ? 17.935 2.481 -5.438 1.00 67.62 109 HIS A C 1
ATOM 867 O O . HIS A 1 109 ? 17.457 3.421 -4.795 1.00 67.62 109 HIS A O 1
ATOM 873 N N . PRO A 1 110 ? 17.780 2.393 -6.778 1.00 65.38 110 PRO A N 1
ATOM 874 C CA . PRO A 1 110 ? 17.021 3.382 -7.542 1.00 65.38 110 PRO A CA 1
ATOM 875 C C . PRO A 1 110 ? 15.543 3.438 -7.137 1.00 65.38 110 PRO A C 1
ATOM 877 O O . PRO A 1 110 ? 15.004 4.530 -6.979 1.00 65.38 110 PRO A O 1
ATOM 880 N N . CYS A 1 111 ? 14.902 2.287 -6.893 1.00 65.69 111 CYS A N 1
ATOM 881 C CA . CYS A 1 111 ? 13.497 2.220 -6.468 1.00 65.69 111 CYS A CA 1
ATOM 882 C C . CYS A 1 111 ? 13.271 2.941 -5.145 1.00 65.69 111 CYS A C 1
ATOM 884 O O . CYS A 1 111 ? 12.404 3.804 -5.028 1.00 65.69 111 CYS A O 1
ATOM 886 N N . ARG A 1 112 ? 14.091 2.598 -4.149 1.00 68.06 112 ARG A N 1
ATOM 887 C CA . ARG A 1 112 ? 14.015 3.158 -2.803 1.00 68.06 112 ARG A CA 1
ATOM 888 C C . ARG A 1 112 ? 14.257 4.661 -2.832 1.00 68.06 112 ARG A C 1
ATOM 890 O O . ARG A 1 112 ? 13.480 5.409 -2.251 1.00 68.06 112 ARG A O 1
ATOM 897 N N . GLN A 1 113 ? 15.294 5.120 -3.535 1.00 68.75 113 GLN A N 1
ATOM 898 C CA . GLN A 1 113 ? 15.551 6.555 -3.678 1.00 68.75 113 GLN A CA 1
ATOM 899 C C . GLN A 1 113 ? 14.390 7.283 -4.364 1.00 68.75 113 GLN A C 1
ATOM 901 O O . GLN A 1 113 ? 14.014 8.373 -3.928 1.00 68.75 113 GLN A O 1
ATOM 906 N N . TYR A 1 114 ? 13.826 6.692 -5.417 1.00 71.06 114 TYR A N 1
ATOM 907 C CA . TYR A 1 114 ? 12.731 7.284 -6.175 1.00 71.06 114 TYR A CA 1
ATOM 908 C C . TYR A 1 114 ? 11.472 7.459 -5.318 1.00 71.06 114 TYR A C 1
ATOM 910 O O . TYR A 1 114 ? 10.916 8.558 -5.266 1.00 71.06 114 TYR A O 1
ATOM 918 N N . ILE A 1 115 ? 11.074 6.408 -4.594 1.00 68.62 115 ILE A N 1
ATOM 919 C CA . ILE A 1 115 ? 9.909 6.430 -3.702 1.00 68.62 115 ILE A CA 1
ATOM 920 C C . ILE A 1 115 ? 10.115 7.462 -2.589 1.00 68.62 115 ILE A C 1
ATOM 922 O O . ILE A 1 115 ? 9.265 8.332 -2.424 1.00 68.62 115 ILE A O 1
ATOM 926 N N . CYS A 1 116 ? 11.267 7.457 -1.904 1.00 67.94 116 CYS A N 1
ATOM 927 C CA . CYS A 1 116 ? 11.553 8.419 -0.832 1.00 67.94 116 CYS A CA 1
ATOM 928 C C . CYS A 1 116 ? 11.447 9.877 -1.305 1.00 67.94 116 CYS A C 1
ATOM 930 O O . CYS A 1 116 ? 10.756 10.685 -0.680 1.00 67.94 116 CYS A O 1
ATOM 932 N N . ARG A 1 117 ? 12.087 10.211 -2.439 1.00 65.69 117 ARG A N 1
ATOM 933 C CA . ARG A 1 117 ? 12.087 11.578 -2.992 1.00 65.69 117 ARG A CA 1
ATOM 934 C C . ARG A 1 117 ? 10.684 12.065 -3.353 1.00 65.69 117 ARG A C 1
ATOM 936 O O . ARG A 1 117 ? 10.399 13.246 -3.198 1.00 65.69 117 ARG A O 1
ATOM 943 N N . ARG A 1 118 ? 9.820 11.177 -3.853 1.00 66.62 118 ARG A N 1
ATOM 944 C CA . ARG A 1 118 ? 8.467 11.516 -4.329 1.00 66.62 118 ARG A CA 1
ATOM 945 C C . ARG A 1 118 ? 7.408 11.475 -3.230 1.00 66.62 118 ARG A C 1
ATOM 947 O O . ARG A 1 118 ? 6.429 12.201 -3.335 1.00 66.62 118 ARG A O 1
ATOM 954 N N . SER A 1 119 ? 7.610 10.691 -2.171 1.00 59.44 119 SER A N 1
ATOM 955 C CA . SER A 1 119 ? 6.685 10.629 -1.030 1.00 59.44 119 SER A CA 1
ATOM 956 C C . SER A 1 119 ? 6.845 11.785 -0.032 1.00 59.44 119 SER A C 1
ATOM 958 O O . SER A 1 119 ? 6.186 11.774 1.002 1.00 59.44 119 SER A O 1
ATOM 960 N N . ASN A 1 120 ? 7.739 12.750 -0.297 1.00 53.03 120 ASN A N 1
ATOM 961 C CA . ASN A 1 120 ? 8.093 13.845 0.617 1.00 53.03 120 ASN A CA 1
ATOM 962 C C . ASN A 1 120 ? 8.549 13.347 2.013 1.00 53.03 120 ASN A C 1
ATOM 964 O O . ASN A 1 120 ? 8.272 13.976 3.033 1.00 53.03 120 ASN A O 1
ATOM 968 N N . ARG A 1 121 ? 9.228 12.185 2.066 1.00 51.88 121 ARG A N 1
ATOM 969 C CA . ARG A 1 121 ? 9.731 11.535 3.297 1.00 51.88 121 ARG A CA 1
ATOM 970 C C . ARG A 1 121 ? 11.245 11.312 3.213 1.00 51.88 121 ARG A C 1
ATOM 972 O O . ARG A 1 121 ? 11.778 11.042 2.138 1.00 51.88 121 ARG A O 1
ATOM 979 N N . SER A 1 122 ? 11.949 11.427 4.340 1.00 35.22 122 SER A N 1
ATOM 980 C CA . SER A 1 122 ? 13.418 11.350 4.382 1.00 35.22 122 SER A CA 1
ATOM 981 C C . SER A 1 122 ? 13.948 9.936 4.102 1.00 35.22 122 SER A C 1
ATOM 983 O O . SER A 1 122 ? 13.376 8.936 4.530 1.00 35.22 122 SER A O 1
ATOM 985 N N . THR A 1 123 ? 15.111 9.829 3.449 1.00 39.53 123 THR A N 1
ATOM 986 C CA . THR A 1 123 ? 15.828 8.558 3.226 1.00 39.53 123 THR A CA 1
ATOM 987 C C . THR A 1 123 ? 16.360 7.920 4.516 1.00 39.53 123 THR A C 1
ATOM 989 O O . THR A 1 123 ? 16.626 6.716 4.530 1.00 39.53 123 THR A O 1
ATOM 992 N N . SER A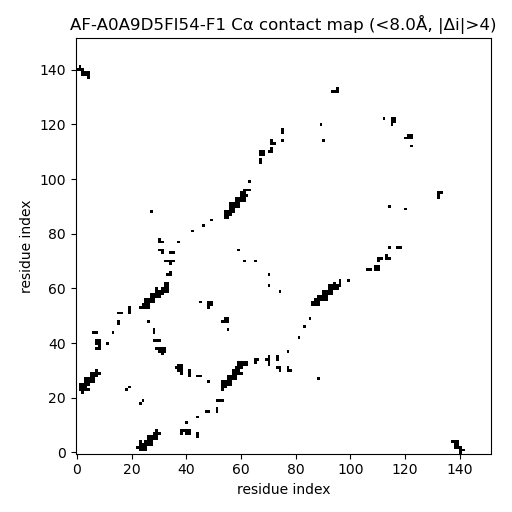 1 124 ? 16.509 8.700 5.594 1.00 36.25 124 SER A N 1
ATOM 993 C CA . SER A 1 124 ? 16.972 8.245 6.916 1.00 36.25 124 SER A CA 1
ATOM 994 C C . SER A 1 124 ? 15.914 7.474 7.720 1.00 36.25 124 SER A C 1
ATOM 996 O O . SER A 1 124 ? 16.277 6.784 8.667 1.00 36.25 124 SER A O 1
ATOM 998 N N . ASP A 1 125 ? 14.637 7.525 7.320 1.00 39.81 125 ASP A N 1
ATOM 999 C CA . ASP A 1 125 ? 13.525 6.794 7.966 1.00 39.81 125 ASP A CA 1
ATOM 1000 C C . ASP A 1 125 ? 13.505 5.289 7.645 1.00 39.81 125 ASP A C 1
ATOM 1002 O O . ASP A 1 125 ? 12.732 4.520 8.210 1.00 39.81 125 ASP A O 1
ATOM 1006 N N . TRP A 1 126 ? 14.361 4.842 6.727 1.00 40.41 126 TRP A N 1
ATOM 1007 C CA . TRP A 1 126 ? 14.239 3.530 6.089 1.00 40.41 126 TRP A CA 1
ATOM 1008 C C . TRP A 1 126 ? 15.273 2.494 6.540 1.00 40.41 126 TRP A C 1
ATOM 1010 O O . TRP A 1 126 ? 15.276 1.377 6.030 1.00 40.41 126 TRP A O 1
ATOM 1020 N N . SER A 1 127 ? 16.155 2.833 7.482 1.00 32.97 127 SER A N 1
ATOM 1021 C CA . SER A 1 127 ? 17.185 1.917 8.004 1.00 32.97 127 SER A CA 1
ATOM 1022 C C . SER A 1 127 ? 16.610 0.775 8.859 1.00 32.97 127 SER A C 1
ATOM 1024 O O . SER A 1 127 ? 17.313 -0.194 9.123 1.00 32.97 127 SER A O 1
ATOM 1026 N N . GLY A 1 128 ? 15.346 0.878 9.293 1.00 31.31 128 GLY A N 1
ATOM 1027 C CA . GLY A 1 128 ? 14.694 -0.068 10.212 1.00 31.31 128 GLY A CA 1
ATOM 1028 C C . GLY A 1 128 ? 13.519 -0.866 9.633 1.00 31.31 128 GLY A C 1
ATOM 1029 O O . GLY A 1 128 ? 12.864 -1.581 10.380 1.00 31.31 128 GLY A O 1
ATOM 1030 N N . LEU A 1 129 ? 13.233 -0.751 8.332 1.00 38.44 129 LEU A N 1
ATOM 1031 C CA . LEU A 1 129 ? 12.022 -1.301 7.695 1.00 38.44 129 LEU A CA 1
ATOM 1032 C C . LEU A 1 129 ? 12.313 -2.429 6.686 1.00 38.44 129 LEU A C 1
ATOM 1034 O O . LEU A 1 129 ? 11.519 -2.693 5.791 1.00 38.44 129 LEU A O 1
ATOM 1038 N N . LEU A 1 130 ? 13.448 -3.121 6.832 1.00 37.19 130 LEU A N 1
ATOM 1039 C CA . LEU A 1 130 ? 13.715 -4.393 6.150 1.00 37.19 130 LEU A CA 1
ATOM 1040 C C . LEU A 1 130 ? 13.329 -5.556 7.071 1.00 37.19 130 LEU A C 1
ATOM 1042 O O . LEU A 1 130 ? 14.182 -6.242 7.632 1.00 37.19 130 LEU A O 1
ATOM 1046 N N . GLY A 1 131 ? 12.027 -5.764 7.253 1.00 33.22 131 GLY A N 1
ATOM 1047 C CA . GLY A 1 131 ? 11.518 -7.018 7.798 1.00 33.22 131 GLY A CA 1
ATOM 1048 C C . GLY A 1 131 ? 11.514 -8.075 6.696 1.00 33.22 131 GLY A C 1
ATOM 1049 O O . GLY A 1 131 ? 10.943 -7.847 5.635 1.00 33.22 131 GLY A O 1
ATOM 1050 N N . ARG A 1 132 ? 12.135 -9.238 6.923 1.00 29.17 132 ARG A N 1
ATOM 1051 C CA . ARG A 1 132 ? 11.821 -10.432 6.125 1.00 29.17 132 ARG A CA 1
ATOM 1052 C C . ARG A 1 132 ? 10.360 -10.779 6.394 1.00 29.17 132 ARG A C 1
ATOM 1054 O O . ARG A 1 132 ? 10.050 -11.283 7.471 1.00 29.17 132 ARG A O 1
ATOM 1061 N N . PHE A 1 133 ? 9.490 -10.500 5.434 1.00 35.88 133 PHE A N 1
ATOM 1062 C CA . PHE A 1 133 ? 8.114 -10.958 5.469 1.00 35.88 133 PHE A CA 1
ATOM 1063 C C . PHE A 1 133 ? 8.115 -12.471 5.205 1.00 35.88 133 PHE A C 1
ATOM 1065 O O . PHE A 1 133 ? 8.718 -12.950 4.245 1.00 35.88 133 PHE A O 1
ATOM 1072 N N . GLN A 1 134 ? 7.568 -13.248 6.140 1.00 27.38 134 GLN A N 1
ATOM 1073 C CA . GLN A 1 134 ? 7.305 -14.670 5.945 1.00 27.38 134 GLN A CA 1
ATOM 1074 C C . GLN A 1 134 ? 5.794 -14.870 6.079 1.00 27.38 134 GLN A C 1
ATOM 1076 O O . GLN A 1 134 ? 5.281 -14.688 7.186 1.00 27.38 134 GLN A O 1
ATOM 1081 N N . PRO A 1 135 ? 5.087 -15.337 5.034 1.00 30.95 135 PRO A N 1
ATOM 1082 C CA . PRO A 1 135 ? 3.619 -15.415 5.002 1.00 30.95 135 PRO A CA 1
ATOM 1083 C C . PRO A 1 135 ? 3.001 -16.404 6.011 1.00 30.95 135 PRO A C 1
ATOM 1085 O O . PRO A 1 135 ? 1.793 -16.621 6.029 1.00 30.95 135 PRO A O 1
ATOM 1088 N N . ARG A 1 136 ? 3.809 -17.039 6.874 1.00 26.92 136 ARG A N 1
ATOM 1089 C CA . ARG A 1 136 ? 3.361 -18.045 7.850 1.00 26.92 136 ARG A CA 1
ATOM 1090 C C . ARG A 1 136 ? 3.353 -17.587 9.308 1.00 26.92 136 ARG A C 1
ATOM 1092 O O . ARG A 1 136 ? 2.964 -18.382 10.160 1.00 26.92 136 ARG A O 1
ATOM 1099 N N . LYS A 1 137 ? 3.738 -16.346 9.631 1.00 27.08 137 LYS A N 1
ATOM 1100 C CA . LYS A 1 137 ? 3.611 -15.810 11.001 1.00 27.08 137 LYS A CA 1
ATOM 1101 C C . LYS A 1 137 ? 2.944 -14.435 10.989 1.00 27.08 137 LYS A C 1
ATOM 1103 O O . LYS A 1 137 ? 3.513 -13.465 10.511 1.00 27.08 137 LYS A O 1
ATOM 1108 N N . ARG A 1 138 ? 1.721 -14.398 11.521 1.00 33.72 138 ARG A N 1
ATOM 1109 C CA . ARG A 1 138 ? 0.759 -13.283 11.531 1.00 33.72 138 ARG A CA 1
ATOM 1110 C C . ARG A 1 138 ? 1.097 -12.182 12.551 1.00 33.72 138 ARG A C 1
ATOM 1112 O O . ARG A 1 138 ? 0.198 -11.703 13.232 1.00 33.72 138 ARG A O 1
ATOM 1119 N N . ASP A 1 139 ? 2.366 -11.801 12.674 1.00 27.08 139 ASP A N 1
ATOM 1120 C CA . ASP A 1 139 ? 2.804 -10.786 13.638 1.00 27.08 139 ASP A CA 1
ATOM 1121 C C . ASP A 1 139 ? 3.750 -9.777 12.974 1.00 27.08 139 ASP A C 1
ATOM 1123 O O . ASP A 1 139 ? 4.949 -10.019 12.825 1.00 27.08 139 ASP A O 1
ATOM 1127 N N . LEU A 1 140 ? 3.212 -8.616 12.592 1.00 37.28 140 LEU A N 1
ATOM 1128 C CA . LEU A 1 140 ? 4.010 -7.457 12.196 1.00 37.28 140 LEU A CA 1
ATOM 1129 C C . LEU A 1 140 ? 4.276 -6.583 13.428 1.00 37.28 140 LEU A C 1
ATOM 1131 O O . LEU A 1 140 ? 3.403 -5.871 13.920 1.00 37.28 140 LEU A O 1
ATOM 1135 N N . LEU A 1 141 ? 5.506 -6.644 13.936 1.00 29.59 141 LEU A N 1
ATOM 1136 C CA . LEU A 1 141 ? 5.990 -5.840 15.057 1.00 29.59 141 LEU A CA 1
ATOM 1137 C C . LEU A 1 141 ? 6.768 -4.628 14.537 1.00 29.59 141 LEU A C 1
ATOM 1139 O O . LEU A 1 141 ? 7.954 -4.727 14.232 1.00 29.59 141 LEU A O 1
ATOM 1143 N N . PHE A 1 142 ? 6.118 -3.465 14.480 1.00 33.28 142 PHE A N 1
ATOM 1144 C CA . PHE A 1 142 ? 6.808 -2.197 14.236 1.00 33.28 142 PHE A CA 1
ATOM 1145 C C . PHE A 1 142 ? 7.173 -1.535 15.564 1.00 33.28 142 PHE A C 1
ATOM 1147 O O . PHE A 1 142 ? 6.311 -1.089 16.324 1.00 33.28 142 PHE A O 1
ATOM 1154 N N . SER A 1 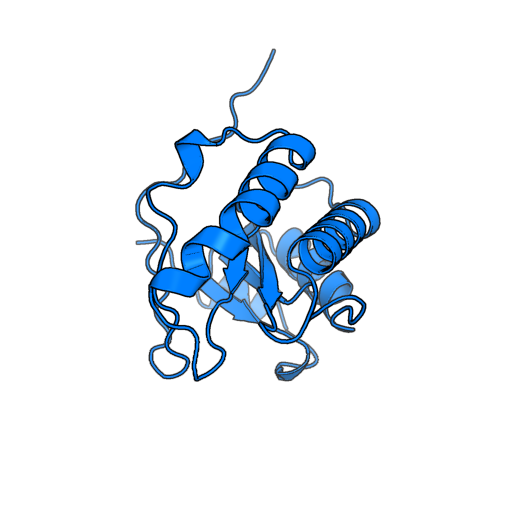143 ? 8.472 -1.468 15.849 1.00 24.91 143 SER A N 1
ATOM 1155 C CA . SER A 1 143 ? 9.008 -0.636 16.922 1.00 24.91 143 SER A CA 1
ATOM 1156 C C . SER A 1 143 ? 9.433 0.705 16.330 1.00 24.91 143 SER A C 1
ATOM 1158 O O . SER A 1 143 ? 10.342 0.752 15.508 1.00 24.91 143 SER A O 1
ATOM 1160 N N . ARG A 1 144 ? 8.788 1.772 16.821 1.00 27.02 144 ARG A N 1
ATOM 1161 C CA . ARG A 1 144 ? 9.012 3.211 16.564 1.00 27.02 144 ARG A CA 1
ATOM 1162 C C . ARG A 1 144 ? 8.241 3.804 15.377 1.00 27.02 144 ARG A C 1
ATOM 1164 O O . ARG A 1 144 ? 8.650 3.760 14.227 1.00 27.02 144 ARG A O 1
ATOM 1171 N N . TYR A 1 145 ? 7.129 4.442 15.738 1.00 31.86 145 TYR A N 1
ATOM 1172 C CA . TYR A 1 145 ? 6.431 5.456 14.956 1.00 31.86 145 TYR A CA 1
ATOM 1173 C C . TYR A 1 145 ? 7.173 6.795 15.124 1.00 31.86 145 TYR A C 1
ATOM 1175 O O . TYR A 1 145 ? 7.376 7.227 16.260 1.00 31.86 145 TYR A O 1
ATOM 1183 N N . CYS A 1 146 ? 7.594 7.440 14.033 1.00 25.94 146 CYS A N 1
ATOM 1184 C CA . CYS A 1 146 ? 8.098 8.817 14.049 1.00 25.94 146 CYS A CA 1
ATOM 1185 C C . CYS A 1 146 ? 6.957 9.731 13.567 1.00 25.94 146 CYS A C 1
ATOM 1187 O O . CYS A 1 146 ? 6.516 9.570 12.426 1.00 25.94 146 CYS A O 1
ATOM 1189 N N . PRO A 1 147 ? 6.396 10.618 14.410 1.00 28.41 147 PRO A N 1
ATOM 1190 C CA . PRO A 1 147 ? 5.283 11.460 13.999 1.00 28.41 147 PRO A CA 1
ATOM 1191 C C . PRO A 1 147 ? 5.760 12.475 12.954 1.00 28.41 147 PRO A C 1
ATOM 1193 O O . PRO A 1 147 ? 6.761 13.162 13.155 1.00 28.41 147 PRO A O 1
ATOM 1196 N N . ALA A 1 148 ? 5.028 12.581 11.842 1.00 31.23 148 ALA A N 1
ATOM 1197 C CA . ALA A 1 148 ? 5.208 13.665 10.888 1.00 31.23 148 ALA A CA 1
ATOM 1198 C C . ALA A 1 148 ? 5.040 15.004 11.623 1.00 31.23 148 ALA A C 1
ATOM 1200 O O . ALA A 1 148 ? 4.030 15.253 12.285 1.00 31.23 148 ALA A O 1
ATOM 1201 N N . ASN A 1 149 ? 6.080 15.828 11.556 1.00 27.53 149 ASN A N 1
ATOM 1202 C CA . ASN A 1 149 ? 6.169 17.086 12.273 1.00 27.53 149 ASN A CA 1
ATOM 1203 C C . ASN A 1 149 ? 5.139 18.076 11.703 1.00 27.53 149 ASN A C 1
ATOM 1205 O O . ASN A 1 149 ? 5.148 18.355 10.502 1.00 27.53 149 ASN A O 1
ATOM 1209 N N . ARG A 1 150 ? 4.258 18.595 12.569 1.00 29.08 150 ARG A N 1
ATOM 1210 C CA . ARG A 1 150 ? 3.384 19.738 12.269 1.00 29.08 150 ARG A CA 1
ATOM 1211 C C . ARG A 1 150 ? 4.257 20.921 11.865 1.00 29.08 150 ARG A C 1
ATOM 1213 O O . ARG A 1 150 ? 5.234 21.218 12.549 1.00 29.08 150 ARG A O 1
ATOM 1220 N N . ARG A 1 151 ? 3.857 21.648 10.827 1.00 24.00 151 ARG A N 1
ATOM 1221 C CA . ARG A 1 151 ? 4.158 23.077 10.751 1.00 24.00 151 ARG A CA 1
ATOM 1222 C C . ARG A 1 151 ? 2.878 23.831 11.092 1.00 24.00 151 ARG A C 1
ATOM 1224 O O . ARG A 1 151 ? 1.868 23.648 10.418 1.00 24.00 151 ARG A O 1
ATOM 1231 N N . LEU A 1 152 ? 2.941 24.547 12.216 1.00 30.50 152 LEU A N 1
ATOM 1232 C CA . LEU A 1 152 ? 2.224 25.805 12.415 1.00 30.50 152 LEU A CA 1
ATOM 1233 C C . LEU A 1 152 ? 2.715 26.817 11.372 1.00 30.50 152 LEU A C 1
ATOM 1235 O O . LEU A 1 152 ? 3.904 26.699 10.982 1.00 30.50 152 LEU A O 1
#

Solvent-accessible surface area (backbone atoms only — not comparable to full-atom values): 9218 Å² total; per-residue (Å²): 136,67,44,42,49,74,50,44,56,90,63,63,85,73,64,36,62,60,46,38,73,73,58,42,46,33,37,38,32,35,43,28,37,44,65,78,47,64,39,87,39,29,64,60,52,48,49,41,27,50,76,46,70,24,41,32,26,37,28,32,44,52,46,88,93,51,61,47,59,51,25,36,53,38,45,52,49,52,55,63,75,67,61,66,102,61,80,63,51,77,79,42,78,42,82,74,58,86,85,71,52,85,75,53,58,64,61,40,49,63,22,54,54,52,48,28,68,72,68,80,45,68,76,81,76,57,85,82,70,80,70,86,81,54,101,84,60,96,71,57,80,77,86,80,87,78,81,83,79,81,78,131

Secondary structure (DSSP, 8-state):
---EEEE-GGG-S--HHHHHHTT--EEEEEEEETTTEEPTTHHHHHHHHHHTT-EEEEEEE--TTS-HHHHHHHHHHHHHHT--SS--PPPEEE---TT--GGGGGGGHHHHHHHHHHTT--GGGGTT------TT----------PPPP--

Seq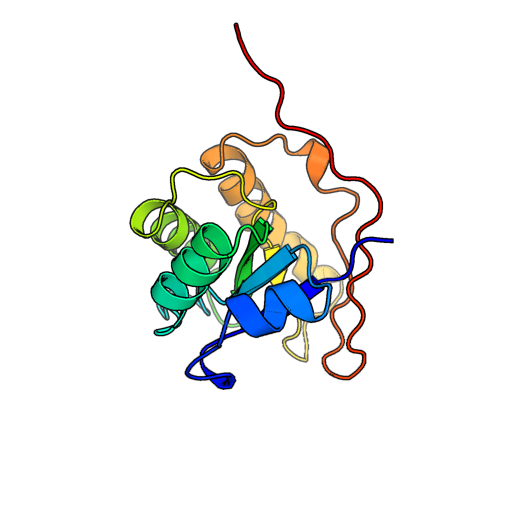uence (152 aa):
MLYGIDVSRYQELIDWQKVKKSGVRFAIIKASEGEGYIDPMFEENLRGAVEAGILPGSYHFFLPRYDPLAQARHYVRVLQEYAVDAPTLPPCIDLETPGLGKSSLHHLHPCRQYICRRSNRSTSDWSGLLGRFQPRKRDLLFSRYCPANRRL

Mean predicted aligned error: 10.25 Å

Radius of gyration: 15.18 Å; Cα contacts (8 Å, |Δi|>4): 203; chains: 1; bounding box: 39×44×36 Å